Protein AF-A0A520JL14-F1 (afdb_monomer_lite)

pLDDT: mean 90.48, std 10.08, range [36.47, 98.81]

Secondary structure (DSSP, 8-state):
-PPPS---SS-HHHHHHHHHHHSS--HHHHHHHHTTTSTT--TTT-HHHHHHHHHHHHHIIIIIGGG--PPPP-THHHHHHHHHHHHHHHS-TT--HHHHHHHHHHHHHHTT-SSHHHHHHHHIIIIISSSS-S-HHHHHHHH-HHHHHHHHHHHHT-

Sequence (158 aa):
GTLPTGELPVTFGLLLNLVGVMGDASKEQVWGYLANYVPDASADKYPELDRLIGYALAYSRDFVAPTLKRRAPEGVEVAALERLDAELAALPAEASAEDIQNIVYEIGKTGGFDNLRDWFKALYETLLGSEQGPRMGSFIALYGVANSRKLIAEALAR

Foldseek 3Di:
DDDPPDDDLDDLQLLLQQLLQVAQDDLVVLQVLVCLVDPPDDCVVPVVVSVSNVVSNVCSHPPRNVQAAAAADDDLLLVLLVQLLVVLVPDDQPQALVNSLVSLQVSLVPSPDPHSLVSQQRCCRHQRRDSDHDSVSVNCSSNDSVVSSVSSVVNSVD

Radius of gyration: 16.41 Å; chains: 1; bounding box: 47×27×40 Å

Structure (mmCIF, N/CA/C/O backbone):
data_AF-A0A520JL14-F1
#
_entry.id   AF-A0A520JL14-F1
#
loop_
_atom_site.group_PDB
_atom_site.id
_atom_site.type_symbol
_atom_site.label_atom_id
_atom_site.label_alt_id
_atom_site.label_comp_id
_atom_site.label_asym_id
_atom_site.label_entity_id
_atom_site.label_seq_id
_atom_site.pdbx_PDB_ins_code
_atom_site.Cartn_x
_atom_site.Cartn_y
_atom_site.Cartn_z
_atom_site.occupancy
_atom_site.B_iso_or_equiv
_atom_site.auth_seq_id
_atom_site.auth_comp_id
_atom_site.auth_asym_id
_atom_site.auth_atom_id
_atom_site.pdbx_PDB_model_num
ATOM 1 N N . GLY A 1 1 ? 31.224 15.975 -16.959 1.00 45.34 1 GLY A N 1
ATOM 2 C CA . GLY A 1 1 ? 30.763 14.611 -17.266 1.00 45.34 1 GLY A CA 1
ATOM 3 C C . GLY A 1 1 ? 29.398 14.718 -17.893 1.00 45.34 1 GLY A C 1
ATOM 4 O O . GLY A 1 1 ? 28.603 15.515 -17.415 1.00 45.34 1 GLY A O 1
ATOM 5 N N . THR A 1 2 ? 29.152 14.005 -18.984 1.00 36.47 2 THR A N 1
ATOM 6 C CA . THR A 1 2 ? 27.818 13.891 -19.578 1.00 36.47 2 THR A CA 1
ATOM 7 C C . THR A 1 2 ? 26.915 13.135 -18.607 1.00 36.47 2 THR A C 1
ATOM 9 O O . THR A 1 2 ? 27.259 12.041 -18.164 1.00 36.47 2 THR A O 1
ATOM 12 N N . LEU A 1 3 ? 25.799 13.757 -18.227 1.00 44.09 3 LEU A N 1
ATOM 13 C CA . LEU A 1 3 ? 24.757 13.116 -17.430 1.00 44.09 3 LEU A CA 1
ATOM 14 C C . LEU A 1 3 ? 24.147 11.967 -18.257 1.00 44.09 3 LEU A C 1
ATOM 16 O O . LEU A 1 3 ? 23.985 12.143 -19.468 1.00 44.09 3 LEU A O 1
ATOM 20 N N . PRO A 1 4 ? 23.836 10.806 -17.654 1.00 54.69 4 PRO A N 1
ATOM 21 C CA . PRO A 1 4 ? 23.187 9.714 -18.369 1.00 54.69 4 PRO A CA 1
ATOM 22 C C . PRO A 1 4 ? 21.891 10.206 -19.032 1.00 54.69 4 PRO A C 1
ATOM 24 O O . PRO A 1 4 ? 21.047 10.821 -18.387 1.00 54.69 4 PRO A O 1
ATOM 27 N N . THR A 1 5 ? 21.747 9.957 -20.333 1.00 56.31 5 THR A N 1
ATOM 28 C CA . THR A 1 5 ? 20.673 10.481 -21.197 1.00 56.31 5 THR A CA 1
ATOM 29 C C . THR A 1 5 ? 19.391 9.639 -21.166 1.00 56.31 5 THR A C 1
ATOM 31 O O . THR A 1 5 ? 18.785 9.395 -22.205 1.00 56.31 5 THR A O 1
ATOM 34 N N . GLY A 1 6 ? 18.956 9.188 -19.989 1.00 60.91 6 GLY A N 1
ATOM 35 C CA . GLY A 1 6 ? 17.689 8.470 -19.839 1.00 60.91 6 GLY A CA 1
ATOM 36 C C . GLY A 1 6 ? 17.015 8.805 -18.518 1.00 60.91 6 GLY A C 1
ATOM 37 O O . GLY A 1 6 ? 17.535 8.456 -17.461 1.00 60.91 6 GLY A O 1
ATOM 38 N N . GLU A 1 7 ? 15.864 9.476 -18.573 1.00 71.88 7 GLU A N 1
ATOM 39 C CA . GLU A 1 7 ? 14.985 9.587 -17.410 1.00 71.88 7 GLU A CA 1
ATOM 40 C C . GLU A 1 7 ? 14.506 8.188 -17.016 1.00 71.88 7 GLU A C 1
ATOM 42 O O . GLU A 1 7 ? 13.955 7.443 -17.832 1.00 71.88 7 GLU A O 1
ATOM 47 N N . LEU A 1 8 ? 14.741 7.818 -15.756 1.00 80.56 8 LEU A N 1
ATOM 48 C CA . LEU A 1 8 ? 14.150 6.612 -15.197 1.00 80.56 8 LEU A CA 1
ATOM 49 C C . LEU A 1 8 ? 12.637 6.829 -15.087 1.00 80.56 8 LEU A C 1
ATOM 51 O O . LEU A 1 8 ? 12.215 7.850 -14.542 1.00 80.56 8 LEU A O 1
ATOM 55 N N . PRO A 1 9 ? 11.813 5.872 -15.541 1.00 82.12 9 PRO A N 1
ATOM 56 C CA . PRO A 1 9 ? 10.363 6.039 -15.538 1.00 82.12 9 PRO A CA 1
ATOM 57 C C . PRO A 1 9 ? 9.764 5.968 -14.123 1.00 82.12 9 PRO A C 1
ATOM 59 O O . PRO A 1 9 ? 8.597 6.291 -13.922 1.00 82.12 9 PRO A O 1
ATOM 62 N N . VAL A 1 10 ? 10.560 5.549 -13.134 1.00 83.12 10 VAL A N 1
ATOM 63 C CA . VAL A 1 10 ? 10.203 5.510 -11.716 1.00 83.12 10 VAL A CA 1
ATOM 64 C C . VAL A 1 10 ? 11.381 5.958 -10.859 1.00 83.12 10 VAL A C 1
ATOM 66 O O . VAL A 1 10 ? 12.545 5.761 -11.212 1.00 83.12 10 VAL A O 1
ATOM 69 N N . THR A 1 11 ? 11.085 6.539 -9.698 1.00 83.94 11 THR A N 1
ATOM 70 C CA . THR A 1 11 ? 12.120 6.925 -8.733 1.00 83.94 11 THR A CA 1
ATOM 71 C C . THR A 1 11 ? 12.621 5.712 -7.949 1.00 83.94 11 THR A C 1
ATOM 73 O O . THR A 1 11 ? 11.885 4.751 -7.713 1.00 83.94 11 THR A O 1
ATOM 76 N N . PHE A 1 12 ? 13.862 5.775 -7.457 1.00 84.62 12 PHE A N 1
ATOM 77 C CA . PHE A 1 12 ? 14.399 4.724 -6.587 1.00 84.62 12 PHE A CA 1
ATOM 78 C C . PHE A 1 12 ? 13.609 4.582 -5.274 1.00 84.62 12 PHE A C 1
ATOM 80 O O . PHE A 1 12 ? 13.422 3.476 -4.779 1.00 84.62 12 PHE A O 1
ATOM 87 N N . GLY A 1 13 ? 13.064 5.682 -4.741 1.00 81.81 13 GLY A N 1
ATOM 88 C CA . GLY A 1 13 ? 12.186 5.636 -3.568 1.00 81.81 13 GLY A CA 1
ATOM 89 C C . GLY A 1 13 ? 10.893 4.853 -3.820 1.00 81.81 13 GLY A C 1
ATOM 90 O O . GLY A 1 13 ? 10.470 4.084 -2.960 1.00 81.81 13 GLY A O 1
ATOM 91 N N . LEU A 1 14 ? 10.285 4.988 -5.006 1.00 80.06 14 LEU A N 1
ATOM 92 C CA . LEU A 1 14 ? 9.109 4.196 -5.377 1.00 80.06 14 LEU A CA 1
ATOM 93 C C . LEU A 1 14 ? 9.445 2.699 -5.461 1.00 80.06 14 LEU A C 1
ATOM 95 O O . LEU A 1 14 ? 8.675 1.883 -4.959 1.00 80.06 14 LEU A O 1
ATOM 99 N N . LEU A 1 15 ? 10.612 2.353 -6.019 1.00 86.69 15 LEU A N 1
ATOM 100 C CA . LEU A 1 15 ? 11.103 0.972 -6.042 1.00 86.69 15 LEU A CA 1
ATOM 101 C C . LEU A 1 15 ? 11.259 0.405 -4.634 1.00 86.69 15 LEU A C 1
ATOM 103 O O . LEU A 1 15 ? 10.737 -0.673 -4.379 1.00 86.69 15 LEU A O 1
ATOM 107 N N . LEU A 1 16 ? 11.925 1.129 -3.724 1.00 85.38 16 LEU A N 1
ATOM 108 C CA . LEU A 1 16 ? 12.112 0.696 -2.333 1.00 85.38 16 LEU A CA 1
ATOM 109 C C . LEU A 1 16 ? 10.780 0.440 -1.619 1.00 85.38 16 LEU A C 1
ATOM 111 O O . LEU A 1 16 ? 10.651 -0.561 -0.918 1.00 85.38 16 LEU A O 1
ATOM 115 N N . ASN A 1 17 ? 9.778 1.294 -1.841 1.00 79.56 17 ASN A N 1
ATOM 116 C CA . ASN A 1 17 ? 8.440 1.091 -1.284 1.00 79.56 17 ASN A CA 1
ATOM 117 C C . ASN A 1 17 ? 7.775 -0.184 -1.827 1.00 79.56 17 ASN A C 1
ATOM 119 O O . ASN A 1 17 ? 7.159 -0.923 -1.064 1.00 79.56 17 ASN A O 1
ATOM 123 N N . LEU A 1 18 ? 7.916 -0.457 -3.128 1.00 86.25 18 LEU A N 1
ATOM 124 C CA . LEU A 1 18 ? 7.368 -1.657 -3.761 1.00 86.25 18 LEU A CA 1
ATOM 125 C C . LEU A 1 18 ? 8.061 -2.932 -3.252 1.00 86.25 18 LEU A C 1
ATOM 127 O O . LEU A 1 18 ? 7.395 -3.854 -2.790 1.00 86.25 18 LEU A O 1
ATOM 131 N N . VAL A 1 19 ? 9.395 -2.990 -3.280 1.00 90.25 19 VAL A N 1
ATOM 132 C CA . VAL A 1 19 ? 10.128 -4.192 -2.840 1.00 90.25 19 VAL A CA 1
ATOM 133 C C . VAL A 1 19 ? 10.056 -4.417 -1.329 1.00 90.25 19 VAL A C 1
ATOM 135 O O . VAL A 1 19 ? 10.160 -5.556 -0.884 1.00 90.25 19 VAL A O 1
ATOM 138 N N . GLY A 1 20 ? 9.867 -3.357 -0.536 1.00 84.75 20 GLY A N 1
ATOM 139 C CA . GLY A 1 20 ? 9.709 -3.445 0.918 1.00 84.75 20 GLY A CA 1
ATOM 140 C C . GLY A 1 20 ? 8.505 -4.291 1.315 1.00 84.75 20 GLY A C 1
ATOM 141 O O . GLY A 1 20 ? 8.583 -5.106 2.229 1.00 84.75 20 GLY A O 1
ATOM 142 N N . VAL A 1 21 ? 7.398 -4.150 0.586 1.00 79.94 21 VAL A N 1
ATOM 143 C CA . VAL A 1 21 ? 6.148 -4.852 0.907 1.00 79.94 21 VAL A CA 1
ATOM 144 C C . VAL A 1 21 ? 6.061 -6.241 0.286 1.00 79.94 21 VAL A C 1
ATOM 146 O O . VAL A 1 21 ? 5.329 -7.087 0.797 1.00 79.94 21 VAL A O 1
ATOM 149 N N . MET A 1 22 ? 6.792 -6.478 -0.810 1.00 84.12 22 MET A N 1
ATOM 150 C CA . MET A 1 22 ? 6.751 -7.736 -1.555 1.00 84.12 22 MET A CA 1
ATOM 151 C C . MET A 1 22 ? 7.506 -8.876 -0.854 1.00 84.12 22 MET A C 1
ATOM 153 O O . MET A 1 22 ? 7.353 -10.028 -1.255 1.00 84.12 22 MET A O 1
ATOM 157 N N . GLY A 1 23 ? 8.288 -8.582 0.191 1.00 77.94 23 GLY A N 1
ATOM 158 C CA . GLY A 1 23 ? 9.088 -9.581 0.901 1.00 77.94 23 GLY A CA 1
ATOM 159 C C . GLY A 1 23 ? 10.178 -10.168 0.001 1.00 77.94 23 GLY A C 1
ATOM 160 O O . GLY A 1 23 ? 10.918 -9.419 -0.637 1.00 77.94 23 GLY A O 1
ATOM 161 N N . ASP A 1 24 ? 10.255 -11.500 -0.077 1.00 81.19 24 ASP A N 1
ATOM 162 C CA . ASP A 1 24 ? 11.194 -12.235 -0.939 1.00 81.19 24 ASP A CA 1
ATOM 163 C C . ASP A 1 24 ? 10.750 -12.222 -2.411 1.00 81.19 24 ASP A C 1
ATOM 165 O O . ASP A 1 24 ? 10.471 -13.250 -3.032 1.00 81.19 24 ASP A O 1
ATOM 169 N N . ALA A 1 25 ? 10.661 -11.022 -2.976 1.00 87.12 25 ALA A N 1
ATOM 170 C CA . ALA A 1 25 ? 10.321 -10.834 -4.371 1.00 87.12 25 ALA A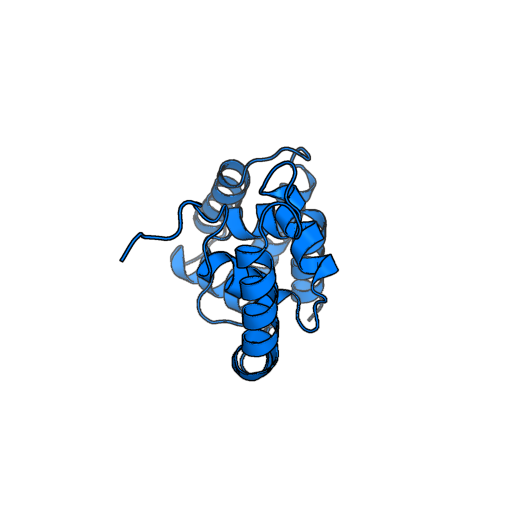 CA 1
ATOM 171 C C . ALA A 1 25 ? 11.470 -11.180 -5.316 1.00 87.12 25 ALA A C 1
ATOM 173 O O . ALA A 1 25 ? 12.635 -10.856 -5.079 1.00 87.12 25 ALA A O 1
ATOM 174 N N . SER A 1 26 ? 11.110 -11.755 -6.459 1.00 90.94 26 SER A N 1
ATOM 175 C CA . SER A 1 26 ? 12.008 -11.891 -7.597 1.00 90.94 26 SER A CA 1
ATOM 176 C C . SER A 1 26 ? 12.011 -10.624 -8.456 1.00 90.94 26 SER A C 1
ATOM 178 O O . SER A 1 26 ? 11.089 -9.802 -8.431 1.00 90.94 26 SER A O 1
ATOM 180 N N . LYS A 1 27 ? 13.053 -10.475 -9.272 1.00 93.31 27 LYS A N 1
ATOM 181 C CA . LYS A 1 27 ? 13.184 -9.357 -10.210 1.00 93.31 27 LYS A CA 1
ATOM 182 C C . LYS A 1 27 ? 12.054 -9.332 -11.239 1.00 93.31 27 LYS A C 1
ATOM 184 O O . LYS A 1 27 ? 11.542 -8.269 -11.578 1.00 93.31 27 LYS A O 1
ATOM 189 N N . GLU A 1 28 ? 11.645 -10.510 -11.693 1.00 91.69 28 GLU A N 1
ATOM 190 C CA . GLU A 1 28 ? 10.555 -10.718 -12.644 1.00 91.69 28 GLU A CA 1
ATOM 191 C C . GLU A 1 28 ? 9.225 -10.244 -12.054 1.00 91.69 28 GLU A C 1
ATOM 193 O O . GLU A 1 28 ? 8.447 -9.585 -12.740 1.00 91.69 28 GLU A O 1
ATOM 198 N N . GLN A 1 29 ? 8.985 -10.509 -10.765 1.00 90.75 29 GLN A N 1
ATOM 199 C CA . GLN A 1 29 ? 7.794 -10.014 -10.077 1.00 90.75 29 GLN A CA 1
ATOM 200 C C . GLN A 1 29 ? 7.793 -8.484 -9.996 1.00 90.75 29 GLN A C 1
ATOM 202 O O . GLN A 1 29 ? 6.762 -7.871 -10.260 1.00 90.75 29 GLN A O 1
ATOM 207 N N . VAL A 1 30 ? 8.935 -7.854 -9.688 1.00 92.69 30 VAL A N 1
ATOM 208 C CA . VAL A 1 30 ? 9.044 -6.382 -9.668 1.00 92.69 30 VAL A CA 1
ATOM 209 C C . VAL A 1 30 ? 8.763 -5.789 -11.051 1.00 92.69 30 VAL A C 1
ATOM 211 O O . VAL A 1 30 ? 7.990 -4.837 -11.156 1.00 92.69 30 VAL A O 1
ATOM 214 N N . TRP A 1 31 ? 9.318 -6.372 -12.117 1.00 92.81 31 TRP A N 1
ATOM 215 C CA . TRP A 1 31 ? 9.008 -5.964 -13.492 1.00 92.81 31 TRP A CA 1
ATOM 216 C C . TRP A 1 31 ? 7.523 -6.117 -13.835 1.00 92.81 31 TRP A C 1
ATOM 218 O O . TRP A 1 31 ? 6.959 -5.226 -14.467 1.00 92.81 31 TRP A O 1
ATOM 228 N N . GLY A 1 32 ? 6.873 -7.188 -13.367 1.00 89.69 32 GLY A N 1
ATOM 229 C CA . GLY A 1 32 ? 5.432 -7.391 -13.535 1.00 89.69 32 GLY A CA 1
ATOM 230 C C . GLY A 1 32 ? 4.588 -6.259 -12.940 1.00 89.69 32 GLY A C 1
ATOM 231 O O . GLY A 1 32 ? 3.622 -5.828 -13.563 1.00 89.69 32 GLY A O 1
ATOM 232 N N . TYR A 1 33 ? 4.975 -5.719 -11.782 1.00 87.62 33 TYR A N 1
ATOM 233 C CA . TYR A 1 33 ? 4.298 -4.553 -11.199 1.00 87.62 33 TYR A CA 1
ATOM 234 C C . TYR A 1 33 ? 4.622 -3.254 -11.929 1.00 87.62 33 TYR A C 1
ATOM 236 O O . TYR A 1 33 ? 3.731 -2.440 -12.166 1.00 87.62 33 TYR A O 1
ATOM 244 N N . LEU A 1 34 ? 5.882 -3.056 -12.322 1.00 87.81 34 LEU A N 1
ATOM 245 C CA . LEU A 1 34 ? 6.283 -1.865 -13.070 1.00 87.81 34 LEU A CA 1
ATOM 246 C C . LEU A 1 34 ? 5.581 -1.773 -14.428 1.00 87.81 34 LEU A C 1
ATOM 248 O O . LEU A 1 34 ? 5.296 -0.663 -14.867 1.00 87.81 34 LEU A O 1
ATOM 252 N N . ALA A 1 35 ? 5.237 -2.901 -15.054 1.00 86.25 35 ALA A N 1
ATOM 253 C CA . ALA A 1 35 ? 4.465 -2.930 -16.296 1.00 86.25 35 ALA A CA 1
ATOM 254 C C . ALA A 1 35 ? 3.046 -2.343 -16.150 1.00 86.25 35 ALA A C 1
ATOM 256 O O . ALA A 1 35 ? 2.512 -1.815 -17.123 1.00 86.25 35 ALA A O 1
ATOM 257 N N . ASN A 1 36 ? 2.457 -2.357 -14.946 1.00 78.25 36 ASN A N 1
ATOM 258 C CA . ASN A 1 36 ? 1.170 -1.693 -14.682 1.00 78.25 36 ASN A CA 1
ATOM 259 C C . ASN A 1 36 ? 1.297 -0.164 -14.618 1.00 78.25 36 ASN A C 1
ATOM 261 O O . ASN A 1 36 ? 0.304 0.548 -14.728 1.00 78.25 36 ASN A O 1
ATOM 265 N N . TYR A 1 37 ? 2.511 0.341 -14.396 1.00 77.69 37 TYR A N 1
ATOM 266 C CA . TYR A 1 37 ? 2.776 1.759 -14.163 1.00 77.69 37 TYR A CA 1
ATOM 267 C C . TYR A 1 37 ? 3.486 2.432 -15.342 1.00 77.69 37 TYR A C 1
ATOM 269 O O . TYR A 1 37 ? 3.291 3.616 -15.606 1.00 77.69 37 TYR A O 1
ATOM 277 N N . VAL A 1 38 ? 4.313 1.675 -16.061 1.00 82.19 38 VAL A N 1
ATOM 278 C CA . VAL A 1 38 ? 5.145 2.146 -17.164 1.00 82.19 38 VAL A CA 1
ATOM 279 C C . VAL A 1 38 ? 4.841 1.288 -18.394 1.00 82.19 38 VAL A C 1
ATOM 281 O O . VAL A 1 38 ? 5.267 0.131 -18.449 1.00 82.19 38 VAL A O 1
ATOM 284 N N . PRO A 1 39 ? 4.134 1.838 -19.398 1.00 81.00 39 PRO A N 1
ATOM 285 C CA . PRO A 1 39 ? 3.850 1.125 -20.637 1.00 81.00 39 PRO A CA 1
ATOM 286 C C . PRO A 1 39 ? 5.130 0.625 -21.319 1.00 81.00 39 PRO A C 1
ATOM 288 O O . PRO A 1 39 ? 6.123 1.353 -21.448 1.00 81.00 39 PRO A O 1
ATOM 291 N N . ASP A 1 40 ? 5.103 -0.632 -21.764 1.00 81.00 40 ASP A N 1
ATOM 292 C CA . ASP A 1 40 ? 6.216 -1.312 -22.436 1.00 81.00 40 ASP A CA 1
ATOM 293 C C . ASP A 1 40 ? 7.528 -1.326 -21.625 1.00 81.00 40 ASP A C 1
ATOM 295 O O . ASP A 1 40 ? 8.622 -1.260 -22.194 1.00 81.00 40 ASP A O 1
ATOM 299 N N . ALA A 1 41 ? 7.444 -1.349 -20.292 1.00 84.31 41 ALA A N 1
ATOM 300 C CA . ALA A 1 41 ? 8.604 -1.481 -19.419 1.00 84.31 41 ALA A CA 1
ATOM 301 C C . ALA A 1 41 ? 9.252 -2.868 -19.528 1.00 84.31 41 ALA A C 1
ATOM 303 O O . ALA A 1 41 ? 8.603 -3.894 -19.332 1.00 84.31 41 ALA A O 1
ATOM 304 N N . SER A 1 42 ? 10.558 -2.893 -19.796 1.00 86.75 42 SER A N 1
ATOM 305 C CA . SER A 1 42 ? 11.364 -4.114 -19.798 1.00 86.75 42 SER A CA 1
ATOM 306 C C . SER A 1 42 ? 12.807 -3.836 -19.380 1.00 86.75 42 SER A C 1
ATOM 308 O O . SER A 1 42 ? 13.293 -2.705 -19.488 1.00 86.75 42 SER A O 1
ATOM 310 N N . ALA A 1 43 ? 13.505 -4.891 -18.955 1.00 89.69 43 ALA A N 1
ATOM 311 C CA . ALA A 1 43 ? 14.930 -4.842 -18.638 1.00 89.69 43 ALA A CA 1
ATOM 312 C C . ALA A 1 43 ? 15.785 -4.394 -19.836 1.00 89.69 43 ALA A C 1
ATOM 314 O O . ALA A 1 43 ? 16.713 -3.609 -19.661 1.00 89.69 43 ALA A O 1
ATOM 315 N N . ASP A 1 44 ? 15.429 -4.822 -21.052 1.00 89.00 44 ASP A N 1
ATOM 316 C CA . ASP A 1 44 ? 16.141 -4.447 -22.280 1.00 89.00 44 ASP A CA 1
ATOM 317 C C . ASP A 1 44 ? 15.986 -2.955 -22.603 1.00 89.00 44 ASP A C 1
ATOM 319 O O . ASP A 1 44 ? 16.933 -2.301 -23.040 1.00 89.00 44 ASP A O 1
ATOM 323 N N . LYS A 1 45 ? 14.790 -2.400 -22.366 1.00 87.75 45 LYS A N 1
ATOM 324 C CA . LYS A 1 45 ? 14.488 -0.982 -22.606 1.00 87.75 45 LYS A CA 1
ATOM 325 C C . LYS A 1 45 ? 15.079 -0.080 -21.521 1.00 87.75 45 LYS A C 1
ATOM 327 O O . LYS A 1 45 ? 15.469 1.049 -21.814 1.00 87.75 45 LYS A O 1
ATOM 332 N N . TYR A 1 46 ? 15.165 -0.573 -20.283 1.00 89.62 46 TYR A N 1
ATOM 333 C CA . TYR A 1 46 ? 15.670 0.174 -19.130 1.00 89.62 46 TYR A CA 1
ATOM 334 C C . TYR A 1 46 ? 16.721 -0.628 -18.337 1.00 89.62 46 TYR A C 1
ATOM 336 O O . TYR A 1 46 ? 16.476 -1.012 -17.189 1.00 89.62 46 TYR A O 1
ATOM 344 N N . PRO A 1 47 ? 17.931 -0.833 -18.891 1.00 91.19 47 PRO A N 1
ATOM 345 C CA . PRO A 1 47 ? 18.973 -1.633 -18.242 1.00 91.19 47 PRO A CA 1
ATOM 346 C C . PRO A 1 47 ? 19.475 -1.021 -16.926 1.00 91.19 47 PRO A C 1
ATOM 348 O O . PRO A 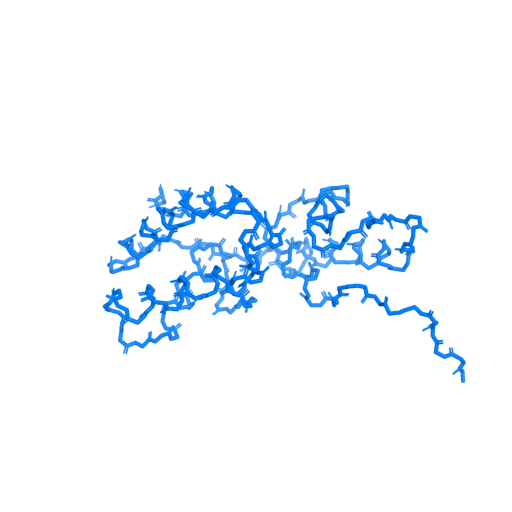1 47 ? 19.875 -1.740 -16.014 1.00 91.19 47 PRO A O 1
ATOM 351 N N . GLU A 1 48 ? 19.428 0.306 -16.782 1.00 90.31 48 GLU A N 1
ATOM 352 C CA . GLU A 1 48 ? 19.786 0.956 -15.514 1.00 90.31 48 GLU A CA 1
ATOM 353 C C . GLU A 1 48 ? 18.723 0.714 -14.434 1.00 90.31 48 GLU A C 1
ATOM 355 O O . GLU A 1 48 ? 19.053 0.403 -13.290 1.00 90.31 48 GLU A O 1
ATOM 360 N N . LEU A 1 49 ? 17.439 0.767 -14.806 1.00 91.00 49 LEU A N 1
ATOM 361 C CA . LEU A 1 49 ? 16.343 0.417 -13.902 1.00 91.00 49 LEU A CA 1
ATOM 362 C C . LEU A 1 49 ? 16.452 -1.045 -13.460 1.00 91.00 49 LEU A C 1
ATOM 364 O O . LEU A 1 49 ? 16.287 -1.350 -12.282 1.00 91.00 49 LEU A O 1
ATOM 368 N N . ASP A 1 50 ? 16.813 -1.934 -14.384 1.00 94.19 50 ASP A N 1
ATOM 369 C CA . ASP A 1 50 ? 17.053 -3.345 -14.104 1.00 94.19 50 ASP A CA 1
ATOM 370 C C . ASP A 1 50 ? 18.140 -3.547 -13.028 1.00 94.19 50 ASP A C 1
ATOM 372 O O . ASP A 1 50 ? 17.984 -4.353 -12.105 1.00 94.19 50 ASP A O 1
ATOM 376 N N . ARG A 1 51 ? 19.232 -2.775 -13.074 1.00 94.12 51 ARG A N 1
ATOM 377 C CA . ARG A 1 51 ? 20.268 -2.798 -12.024 1.00 94.12 51 ARG A CA 1
ATOM 378 C C . ARG A 1 51 ? 19.743 -2.269 -10.692 1.00 94.12 51 ARG A C 1
ATOM 380 O O . ARG A 1 51 ? 19.978 -2.893 -9.657 1.00 94.12 51 ARG A O 1
ATOM 387 N N . LEU A 1 52 ? 19.003 -1.161 -10.718 1.00 94.25 52 LEU A N 1
ATOM 388 C CA . LEU A 1 52 ? 18.415 -0.555 -9.523 1.00 94.25 52 LEU A CA 1
ATOM 389 C C . LEU A 1 52 ? 17.412 -1.479 -8.828 1.00 94.25 52 LEU A C 1
ATOM 391 O O . LEU A 1 52 ? 17.417 -1.538 -7.602 1.00 94.25 52 LEU A O 1
ATOM 395 N N . ILE A 1 53 ? 16.613 -2.246 -9.574 1.00 94.69 53 ILE A N 1
ATOM 396 C CA . ILE A 1 53 ? 15.723 -3.265 -8.999 1.00 94.69 53 ILE A CA 1
ATOM 397 C C . ILE A 1 53 ? 16.537 -4.297 -8.210 1.00 94.69 53 ILE A C 1
ATOM 399 O O . ILE A 1 53 ? 16.172 -4.634 -7.086 1.00 94.69 53 ILE A O 1
ATOM 403 N N . GLY A 1 54 ? 17.669 -4.759 -8.753 1.00 94.75 54 GLY A N 1
ATOM 404 C CA . GLY A 1 54 ? 18.554 -5.691 -8.049 1.00 94.75 54 GLY A CA 1
ATOM 405 C C . GLY A 1 54 ? 19.076 -5.126 -6.723 1.00 94.75 54 GLY A C 1
ATOM 406 O O . GLY A 1 54 ? 19.062 -5.819 -5.705 1.00 94.75 54 GLY A O 1
ATOM 407 N N . TYR A 1 55 ? 19.480 -3.853 -6.710 1.00 94.38 55 TYR A N 1
ATOM 408 C CA . TYR A 1 55 ? 19.916 -3.180 -5.484 1.00 94.38 55 TYR A CA 1
ATOM 409 C C . TYR A 1 55 ? 18.773 -2.958 -4.494 1.00 94.38 55 TYR A C 1
ATOM 411 O O . TYR A 1 55 ? 18.964 -3.168 -3.299 1.00 94.38 55 TYR A O 1
ATOM 419 N N . ALA A 1 56 ? 17.587 -2.584 -4.975 1.00 93.44 56 ALA A N 1
ATOM 420 C CA . ALA A 1 56 ? 16.408 -2.409 -4.138 1.00 93.44 56 ALA A CA 1
ATOM 421 C C . ALA A 1 56 ? 16.022 -3.727 -3.450 1.00 93.44 56 ALA A C 1
ATOM 423 O O . ALA A 1 56 ? 15.801 -3.730 -2.243 1.00 93.44 56 ALA A O 1
ATOM 424 N N . LEU A 1 57 ? 16.011 -4.848 -4.181 1.00 94.38 57 LEU A N 1
ATOM 425 C CA . LEU A 1 57 ? 15.721 -6.175 -3.627 1.00 94.38 57 LEU A CA 1
ATOM 426 C C . LEU A 1 57 ? 16.716 -6.569 -2.530 1.00 94.38 57 LEU A C 1
ATOM 428 O O . LEU A 1 57 ? 16.304 -6.956 -1.438 1.00 94.38 57 LEU A O 1
ATOM 432 N N . ALA A 1 58 ? 18.021 -6.425 -2.789 1.00 93.50 58 ALA A N 1
ATOM 433 C CA . ALA A 1 58 ? 19.050 -6.727 -1.796 1.00 93.50 58 ALA A CA 1
ATOM 434 C C . ALA A 1 58 ? 18.929 -5.827 -0.556 1.00 93.50 58 ALA A C 1
ATOM 436 O O . ALA A 1 58 ? 18.942 -6.320 0.568 1.00 93.50 58 ALA A O 1
ATOM 437 N N . TYR A 1 59 ? 18.747 -4.519 -0.759 1.00 92.00 59 TYR A N 1
ATOM 438 C CA . TYR A 1 59 ? 18.587 -3.565 0.336 1.00 92.00 59 TYR A CA 1
ATOM 439 C C . TYR A 1 59 ? 17.329 -3.848 1.163 1.00 92.00 59 TYR A C 1
ATOM 441 O O . TYR A 1 59 ? 17.372 -3.820 2.391 1.00 92.00 59 TYR A O 1
ATOM 449 N N . SER A 1 60 ? 16.215 -4.157 0.496 1.00 90.38 60 SER A N 1
ATOM 450 C CA . SER A 1 60 ? 14.962 -4.512 1.152 1.00 90.38 60 SER A CA 1
ATOM 451 C C . SER A 1 60 ? 15.140 -5.734 2.043 1.00 90.38 60 SER A C 1
ATOM 453 O O . SER A 1 60 ? 14.861 -5.663 3.238 1.00 90.38 60 SER A O 1
ATOM 455 N N . ARG A 1 61 ? 15.694 -6.819 1.490 1.00 90.62 61 ARG A N 1
ATOM 456 C CA . ARG A 1 61 ? 15.953 -8.062 2.222 1.00 90.62 61 ARG A CA 1
ATOM 457 C C . ARG A 1 61 ? 16.855 -7.840 3.439 1.00 90.62 61 ARG A C 1
ATOM 459 O O . ARG A 1 61 ? 16.545 -8.332 4.519 1.00 90.62 61 ARG A O 1
ATOM 466 N N . ASP A 1 62 ? 17.954 -7.108 3.266 1.00 91.50 62 ASP A N 1
ATOM 467 C CA . ASP A 1 62 ? 18.999 -7.014 4.291 1.00 91.50 62 ASP A CA 1
ATOM 468 C C . ASP A 1 62 ? 18.704 -5.942 5.357 1.00 91.50 62 ASP A C 1
ATOM 470 O O . ASP A 1 62 ? 19.155 -6.078 6.495 1.00 91.50 62 ASP A O 1
ATOM 474 N N . PHE A 1 63 ? 17.943 -4.890 5.023 1.00 89.69 63 PHE A N 1
ATOM 475 C CA . PHE A 1 63 ? 17.773 -3.719 5.896 1.00 89.69 63 PHE A CA 1
ATOM 476 C C . PHE A 1 63 ? 16.324 -3.302 6.158 1.00 89.69 63 PHE A C 1
ATOM 478 O O . PHE A 1 63 ? 16.063 -2.721 7.208 1.00 89.69 63 PHE A O 1
ATOM 485 N N . VAL A 1 64 ? 15.379 -3.568 5.249 1.00 88.06 64 VAL A N 1
ATOM 486 C CA . VAL A 1 64 ? 13.982 -3.111 5.395 1.00 88.06 64 VAL A CA 1
ATOM 487 C C . VAL A 1 64 ? 13.113 -4.210 5.985 1.00 88.06 64 VAL A C 1
ATOM 489 O O . VAL A 1 64 ? 12.557 -4.027 7.064 1.00 88.06 64 VAL A O 1
ATOM 492 N N . ALA A 1 65 ? 13.030 -5.364 5.322 1.00 87.75 65 ALA A N 1
ATOM 493 C CA . ALA A 1 65 ? 12.162 -6.475 5.695 1.00 87.75 65 ALA A CA 1
ATOM 494 C C . ALA A 1 65 ? 12.311 -6.911 7.168 1.00 87.75 65 ALA A C 1
ATOM 496 O O . ALA A 1 65 ? 11.280 -7.106 7.813 1.00 87.75 65 ALA A O 1
ATOM 497 N N . PRO A 1 66 ? 13.524 -6.970 7.766 1.00 90.50 66 PRO A N 1
ATOM 498 C CA . PRO A 1 66 ? 13.675 -7.314 9.183 1.00 90.50 66 PRO A CA 1
ATOM 499 C C . PRO A 1 66 ? 13.049 -6.298 10.152 1.00 90.50 66 PRO A C 1
ATOM 501 O O . PRO A 1 66 ? 12.801 -6.619 11.314 1.00 90.50 66 PRO A O 1
ATOM 504 N N . THR A 1 67 ? 12.821 -5.063 9.699 1.00 89.12 67 THR A N 1
ATOM 505 C CA . THR A 1 67 ? 12.253 -3.982 10.517 1.00 89.12 67 THR A CA 1
ATOM 506 C C . THR A 1 67 ? 10.733 -3.905 10.434 1.00 89.12 67 THR A C 1
ATOM 508 O O . THR A 1 67 ? 10.116 -3.320 11.324 1.00 89.12 67 THR A O 1
ATOM 511 N N . LEU A 1 68 ? 10.125 -4.506 9.404 1.00 89.56 68 LEU A N 1
ATOM 512 C CA . LEU A 1 68 ? 8.692 -4.397 9.167 1.00 89.56 68 LEU A CA 1
ATOM 513 C C . LEU A 1 68 ? 7.914 -5.247 10.172 1.00 89.56 68 LEU A C 1
ATOM 515 O O . LEU A 1 68 ? 8.098 -6.460 10.276 1.00 89.56 68 LEU A O 1
ATOM 519 N N . LYS A 1 69 ? 7.006 -4.604 10.904 1.00 91.25 69 LYS A N 1
ATOM 520 C CA . LYS A 1 69 ? 6.154 -5.234 11.913 1.00 91.25 69 LYS A CA 1
ATOM 521 C C . LYS A 1 69 ? 4.706 -4.861 11.664 1.00 91.25 69 LYS A C 1
ATOM 523 O O . LYS A 1 69 ? 4.269 -3.774 12.028 1.00 91.25 69 LYS A O 1
ATOM 528 N N . ARG A 1 70 ? 3.963 -5.780 11.044 1.00 94.19 70 ARG A N 1
ATOM 529 C CA . ARG A 1 70 ? 2.520 -5.614 10.852 1.00 94.19 70 ARG A CA 1
ATOM 530 C C . ARG A 1 70 ? 1.779 -5.876 12.157 1.00 94.19 70 ARG A C 1
ATOM 532 O O . ARG A 1 70 ? 1.985 -6.928 12.764 1.00 94.19 70 ARG A O 1
ATOM 539 N N . ARG A 1 71 ? 0.910 -4.949 12.556 1.00 97.00 71 ARG A N 1
ATOM 540 C CA . ARG A 1 71 ? -0.019 -5.127 13.684 1.00 97.00 71 ARG A CA 1
ATOM 541 C C . ARG A 1 71 ? -1.442 -5.401 13.200 1.00 97.00 71 ARG A C 1
ATOM 543 O O . ARG A 1 71 ? -1.765 -5.128 12.045 1.00 97.00 71 ARG A O 1
ATOM 550 N N . ALA A 1 72 ? -2.279 -5.922 14.092 1.00 98.25 72 ALA A N 1
ATOM 551 C CA . ALA A 1 72 ? -3.718 -5.974 13.862 1.00 98.25 72 ALA A CA 1
ATOM 552 C C . ALA A 1 72 ? -4.314 -4.547 13.876 1.00 98.25 72 ALA A C 1
ATOM 554 O O . ALA A 1 72 ? -3.771 -3.667 14.560 1.00 98.25 72 ALA A O 1
ATOM 555 N N . PRO A 1 73 ? -5.388 -4.291 13.111 1.00 98.31 73 PRO A N 1
ATOM 556 C CA . PRO A 1 73 ? -6.157 -3.059 13.226 1.00 98.31 73 PRO A CA 1
ATOM 557 C C . PRO A 1 73 ? -6.961 -3.023 14.529 1.00 98.31 73 PRO A C 1
ATOM 559 O O . PRO A 1 73 ? -7.380 -4.058 15.045 1.00 98.31 73 PRO A O 1
ATOM 562 N N . GLU A 1 74 ? -7.216 -1.824 15.042 1.00 97.62 74 GLU A N 1
ATOM 563 C CA . GLU A 1 74 ? -7.894 -1.618 16.323 1.00 97.62 74 GLU A CA 1
ATOM 564 C C . GLU A 1 74 ? -9.026 -0.586 16.218 1.00 97.62 74 GLU A C 1
ATOM 566 O O . GLU A 1 74 ? -8.943 0.407 15.494 1.00 97.62 74 GLU A O 1
ATOM 571 N N . GLY A 1 75 ? -10.108 -0.799 16.975 1.00 96.88 75 GLY A N 1
ATOM 572 C CA . GLY A 1 75 ? -11.209 0.161 17.088 1.00 96.88 75 GLY A CA 1
ATOM 573 C C . GLY A 1 75 ? -11.809 0.561 15.734 1.00 96.88 75 GLY A C 1
ATOM 574 O O . GLY A 1 75 ? -12.301 -0.285 14.988 1.00 96.88 75 GLY A O 1
ATOM 575 N N . VAL A 1 76 ? -11.778 1.862 15.425 1.00 97.75 76 VAL A N 1
ATOM 576 C CA . VAL A 1 76 ? -12.338 2.423 14.179 1.00 97.75 76 VAL A CA 1
ATOM 577 C C . VAL A 1 76 ? -11.581 1.988 12.918 1.00 97.75 76 VAL A C 1
ATOM 579 O O . VAL A 1 76 ? -12.145 2.019 11.824 1.00 97.75 76 VAL A O 1
ATOM 582 N N . GLU A 1 77 ? -10.331 1.533 13.050 1.00 98.50 77 GLU A N 1
ATOM 583 C CA . GLU A 1 77 ? -9.500 1.104 11.921 1.00 98.50 77 GLU A CA 1
ATOM 584 C C . GLU A 1 77 ? -10.077 -0.123 11.209 1.00 98.50 77 GLU A C 1
ATOM 586 O O . GLU A 1 77 ? -9.962 -0.222 9.989 1.00 98.50 77 GLU A O 1
ATOM 591 N N . VAL A 1 78 ? -10.729 -1.031 11.947 1.00 98.69 78 VAL A N 1
ATOM 592 C CA . VAL A 1 78 ? -11.331 -2.257 11.395 1.00 98.69 78 VAL A CA 1
ATOM 593 C C . VAL A 1 78 ? -12.393 -1.897 10.357 1.00 98.69 78 VAL A C 1
ATOM 595 O O . VAL A 1 78 ? -12.277 -2.273 9.193 1.00 98.69 78 VAL A O 1
ATOM 598 N N . ALA A 1 79 ? -13.370 -1.075 10.748 1.00 98.50 79 ALA A N 1
ATOM 599 C CA . ALA A 1 79 ? -14.437 -0.630 9.855 1.00 98.50 79 ALA A CA 1
ATOM 600 C C . ALA A 1 79 ? -13.901 0.218 8.685 1.00 98.50 79 ALA A C 1
ATOM 602 O O . ALA A 1 79 ? -14.418 0.150 7.569 1.00 98.50 79 ALA A O 1
ATOM 603 N N . ALA A 1 80 ? -12.847 1.009 8.913 1.00 98.69 80 ALA A N 1
ATOM 604 C CA . ALA A 1 80 ? -12.202 1.790 7.861 1.00 98.69 80 ALA A CA 1
ATOM 605 C C . ALA A 1 80 ? -11.501 0.901 6.816 1.00 98.69 80 ALA A C 1
ATOM 607 O O . ALA A 1 80 ? -11.599 1.172 5.619 1.00 98.69 80 ALA A O 1
ATOM 608 N N . LEU A 1 81 ? -10.833 -0.173 7.247 1.00 98.81 81 LEU A N 1
ATOM 609 C CA . LEU A 1 81 ? -10.203 -1.155 6.362 1.00 98.81 81 LEU A CA 1
ATOM 610 C C . LEU A 1 81 ? -11.234 -1.993 5.599 1.00 98.81 81 LEU A C 1
ATOM 612 O O . LEU A 1 81 ? -11.071 -2.187 4.397 1.00 98.81 81 LEU A O 1
ATOM 616 N N . GLU A 1 82 ? -12.314 -2.429 6.249 1.00 98.75 82 GLU A N 1
ATOM 617 C CA . GLU A 1 82 ? -13.432 -3.112 5.581 1.00 98.75 82 GLU A CA 1
ATOM 618 C C . GLU A 1 82 ? -14.054 -2.230 4.492 1.00 98.75 82 GLU A C 1
ATOM 620 O O . GLU A 1 82 ?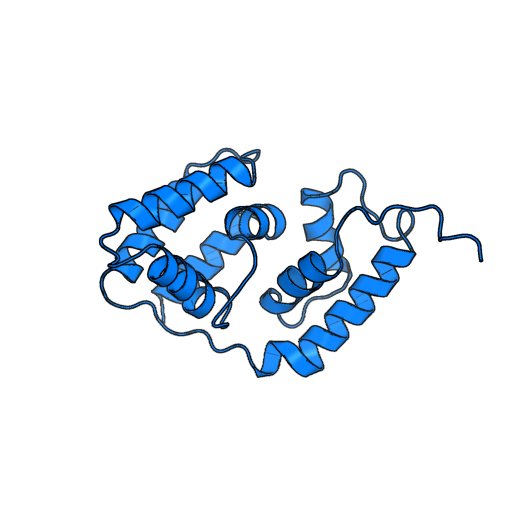 -14.293 -2.677 3.368 1.00 98.75 82 GLU A O 1
ATOM 625 N N . ARG A 1 83 ? -14.260 -0.943 4.797 1.00 98.75 83 ARG A N 1
ATOM 626 C CA . ARG A 1 83 ? -14.744 0.031 3.817 1.00 98.75 83 ARG A CA 1
ATOM 627 C C . ARG A 1 83 ? -13.749 0.231 2.677 1.00 98.75 83 ARG A C 1
ATOM 629 O O . ARG A 1 83 ? -14.169 0.292 1.525 1.00 98.75 83 ARG A O 1
ATOM 636 N N . LEU A 1 84 ? -12.453 0.320 2.977 1.00 98.81 84 LEU A N 1
ATOM 637 C CA . LEU A 1 84 ? -11.422 0.441 1.949 1.00 98.81 84 LEU A CA 1
ATOM 638 C C . LEU A 1 84 ? -11.435 -0.773 1.016 1.00 98.81 84 LEU A C 1
ATOM 640 O O . LEU A 1 84 ? -11.407 -0.589 -0.195 1.00 98.81 84 LEU A O 1
ATOM 644 N N . ASP A 1 85 ? -11.531 -1.993 1.550 1.00 98.75 85 ASP A N 1
ATOM 645 C CA . ASP A 1 85 ? -11.649 -3.204 0.733 1.00 98.75 85 ASP A CA 1
ATOM 646 C C . ASP A 1 85 ? -12.864 -3.145 -0.204 1.00 98.75 85 ASP A C 1
ATOM 648 O O . ASP A 1 85 ? -12.733 -3.408 -1.402 1.00 98.75 85 ASP A O 1
ATOM 652 N N . ALA A 1 86 ? -14.024 -2.747 0.324 1.00 98.69 86 ALA A N 1
ATOM 653 C CA . ALA A 1 86 ? -15.264 -2.651 -0.439 1.00 98.69 86 ALA A CA 1
ATOM 654 C C . ALA A 1 86 ? -15.201 -1.583 -1.545 1.00 98.69 86 ALA A C 1
ATOM 656 O O . ALA A 1 86 ? -15.608 -1.848 -2.677 1.00 98.69 86 ALA A O 1
ATOM 657 N N . GLU A 1 87 ? -14.670 -0.393 -1.252 1.00 98.56 87 GLU A N 1
ATOM 658 C CA . GLU A 1 87 ? -14.532 0.671 -2.254 1.00 98.56 87 GLU A CA 1
ATOM 659 C C . GLU A 1 87 ? -13.496 0.300 -3.323 1.00 98.56 87 GLU A C 1
ATOM 661 O O . GLU A 1 87 ? -13.747 0.491 -4.512 1.00 98.56 87 GLU A O 1
ATOM 666 N N . LEU A 1 88 ? -12.383 -0.331 -2.934 1.00 98.19 88 LEU A N 1
ATOM 667 C CA . LEU A 1 88 ? -11.404 -0.874 -3.876 1.00 98.19 88 LEU A CA 1
ATOM 668 C C . LEU A 1 88 ? -12.001 -1.970 -4.770 1.00 98.19 88 LEU A C 1
ATOM 670 O O . LEU A 1 88 ? -11.661 -2.050 -5.946 1.00 98.19 88 LEU A O 1
ATOM 674 N N . ALA A 1 89 ? -12.891 -2.812 -4.241 1.00 97.81 89 ALA A N 1
ATOM 675 C CA . ALA A 1 89 ? -13.572 -3.850 -5.015 1.00 97.81 89 ALA A CA 1
ATOM 676 C C . ALA A 1 89 ? -14.494 -3.286 -6.106 1.00 97.81 89 ALA A C 1
ATOM 678 O O . ALA A 1 89 ? -14.710 -3.946 -7.121 1.00 97.81 89 ALA A O 1
ATOM 679 N N . ALA A 1 90 ? -15.058 -2.100 -5.869 1.00 97.38 90 ALA A N 1
ATOM 680 C CA . ALA A 1 90 ? -15.995 -1.437 -6.768 1.00 97.38 90 ALA A CA 1
ATOM 681 C C . ALA A 1 90 ? -15.305 -0.569 -7.834 1.00 97.38 90 ALA A C 1
ATOM 683 O O . ALA A 1 90 ? -15.974 -0.083 -8.748 1.00 97.38 90 ALA A O 1
ATOM 684 N N . LEU A 1 91 ? -13.990 -0.356 -7.722 1.00 95.25 91 LEU A N 1
ATOM 685 C CA . LEU A 1 91 ? -13.240 0.439 -8.685 1.00 95.25 91 LEU A CA 1
ATOM 686 C C . LEU A 1 91 ? -13.156 -0.250 -10.058 1.00 95.25 91 LEU A C 1
ATOM 688 O O . LEU A 1 91 ? -13.002 -1.473 -10.133 1.00 95.25 91 LEU A O 1
ATOM 692 N N . PRO A 1 92 ? -13.189 0.527 -11.158 1.00 91.69 92 PRO A N 1
ATOM 693 C CA . PRO A 1 92 ? -12.815 0.011 -12.468 1.00 91.69 92 PRO A CA 1
ATOM 694 C C . PRO A 1 92 ? -11.339 -0.412 -12.477 1.00 91.69 92 PRO A C 1
ATOM 696 O O . PRO A 1 92 ? -10.526 0.102 -11.705 1.00 91.69 92 PRO A O 1
ATOM 699 N N . ALA A 1 93 ? -10.977 -1.325 -13.379 1.00 82.31 93 ALA A N 1
ATOM 700 C CA . ALA A 1 93 ? -9.606 -1.828 -13.488 1.00 82.31 93 ALA A CA 1
ATOM 701 C C . ALA A 1 93 ? -8.594 -0.714 -13.822 1.00 82.31 93 ALA A C 1
ATOM 703 O O . ALA A 1 93 ? -7.427 -0.800 -13.449 1.00 82.31 93 ALA A O 1
ATOM 704 N N . GLU A 1 94 ? -9.059 0.344 -14.483 1.00 83.75 94 GLU A N 1
ATOM 705 C CA . GLU A 1 94 ? -8.288 1.499 -14.936 1.00 83.75 94 GLU A CA 1
ATOM 706 C C . GLU A 1 94 ? -8.315 2.672 -13.942 1.00 83.75 94 GLU A C 1
ATOM 708 O O . GLU A 1 94 ? -7.911 3.783 -14.292 1.00 83.75 94 GLU A O 1
ATOM 713 N N . ALA A 1 95 ? -8.812 2.459 -12.717 1.00 91.75 95 ALA A N 1
ATOM 714 C CA . ALA A 1 95 ? -8.847 3.494 -11.689 1.00 91.75 95 ALA A CA 1
ATOM 715 C C . ALA A 1 95 ? -7.455 4.095 -11.463 1.00 91.75 95 ALA A C 1
ATOM 717 O O . ALA A 1 95 ? -6.463 3.385 -11.268 1.00 91.75 95 ALA A O 1
ATOM 718 N N . SER A 1 96 ? -7.379 5.424 -11.472 1.00 92.31 96 SER A 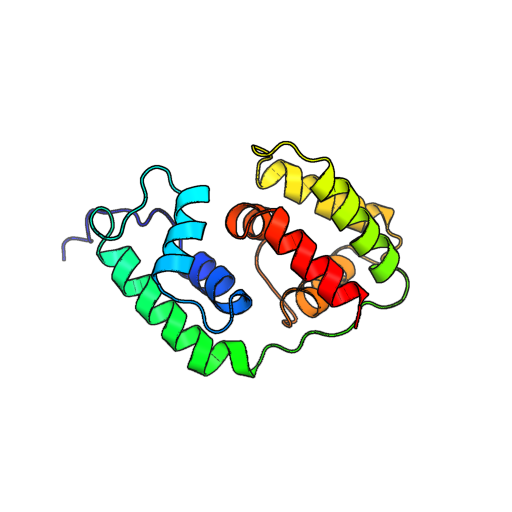N 1
ATOM 719 C CA . SER A 1 96 ? -6.105 6.110 -11.324 1.00 92.31 96 SER A CA 1
ATOM 720 C C . SER A 1 96 ? -5.622 6.090 -9.870 1.00 92.31 96 SER A C 1
ATOM 722 O O . SER A 1 96 ? -6.395 5.960 -8.916 1.00 92.31 96 SER A O 1
ATOM 724 N N . ALA A 1 97 ? -4.321 6.316 -9.672 1.00 91.94 97 ALA A N 1
ATOM 725 C CA . ALA A 1 97 ? -3.760 6.545 -8.339 1.00 91.94 97 ALA A CA 1
ATOM 726 C C . ALA A 1 97 ? -4.422 7.731 -7.609 1.00 91.94 97 ALA A C 1
ATOM 728 O O . ALA A 1 97 ? -4.394 7.783 -6.378 1.00 91.94 97 ALA A O 1
ATOM 729 N N . GLU A 1 98 ? -4.983 8.695 -8.347 1.00 96.12 98 GLU A N 1
ATOM 730 C CA . GLU A 1 98 ? -5.719 9.827 -7.787 1.00 96.12 98 GLU A CA 1
ATOM 731 C C . GLU A 1 98 ? -7.106 9.408 -7.292 1.00 96.12 98 GLU A C 1
ATOM 733 O O . GLU A 1 98 ? -7.438 9.714 -6.149 1.00 96.12 98 GLU A O 1
ATOM 738 N N . ASP A 1 99 ? -7.853 8.628 -8.078 1.00 97.44 99 ASP A N 1
ATOM 739 C CA . ASP A 1 99 ? -9.160 8.088 -7.677 1.00 97.44 99 ASP A CA 1
ATOM 740 C C . ASP A 1 99 ? -9.041 7.244 -6.404 1.00 97.44 99 ASP A C 1
ATOM 742 O O . ASP A 1 99 ? -9.770 7.450 -5.431 1.00 97.44 99 ASP A O 1
ATOM 746 N N . ILE A 1 100 ? -8.042 6.356 -6.361 1.00 97.88 100 ILE A N 1
ATOM 747 C CA . ILE A 1 100 ? -7.764 5.532 -5.179 1.00 97.88 100 ILE A CA 1
ATOM 748 C C . ILE A 1 100 ? -7.366 6.409 -3.988 1.00 97.88 100 ILE A C 1
ATOM 750 O O . ILE A 1 100 ? -7.795 6.181 -2.857 1.00 97.88 100 ILE A O 1
ATOM 754 N N . GLN A 1 101 ? -6.539 7.432 -4.216 1.00 97.94 101 GLN A N 1
ATOM 755 C CA . GLN A 1 101 ? -6.133 8.336 -3.147 1.00 97.94 101 GLN A CA 1
ATOM 756 C C . GLN A 1 101 ? -7.332 9.109 -2.574 1.00 97.94 101 GLN A C 1
ATOM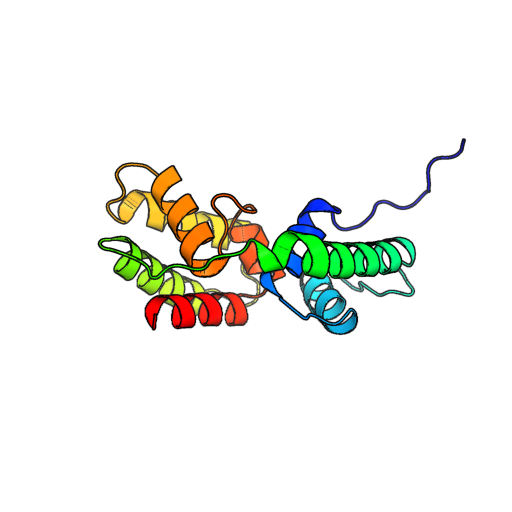 758 O O . GLN A 1 101 ? -7.376 9.324 -1.362 1.00 97.94 101 GLN A O 1
ATOM 763 N N . ASN A 1 102 ? -8.289 9.511 -3.413 1.00 98.50 102 ASN A N 1
ATOM 764 C CA . ASN A 1 102 ? -9.504 10.200 -2.982 1.00 98.50 102 ASN A CA 1
ATOM 765 C C . ASN A 1 102 ? -10.348 9.310 -2.063 1.00 98.50 102 ASN A C 1
ATOM 767 O O . ASN A 1 102 ? -10.734 9.765 -0.989 1.00 98.50 102 ASN A O 1
ATOM 771 N N . ILE A 1 103 ? -10.523 8.030 -2.406 1.00 98.56 103 ILE A N 1
ATOM 772 C CA . ILE A 1 103 ? -11.172 7.030 -1.537 1.00 98.56 103 ILE A CA 1
ATOM 773 C C . ILE A 1 103 ? -10.480 6.957 -0.170 1.00 98.56 103 ILE A C 1
ATOM 775 O O . ILE A 1 103 ? -11.117 7.118 0.872 1.00 98.56 103 ILE A O 1
ATOM 779 N N . VAL A 1 104 ? -9.153 6.786 -0.162 1.00 98.50 104 VAL A N 1
ATOM 780 C CA . VAL A 1 104 ? -8.368 6.698 1.080 1.00 98.50 104 VAL A CA 1
ATOM 781 C C . VAL A 1 104 ? -8.543 7.954 1.944 1.00 98.50 104 VAL A C 1
ATOM 783 O O . VAL A 1 104 ? -8.681 7.844 3.164 1.00 98.50 104 VAL A O 1
ATOM 786 N N . TYR A 1 105 ? -8.559 9.143 1.333 1.00 98.38 105 TYR A N 1
ATOM 787 C CA . TYR A 1 105 ? -8.786 10.404 2.042 1.00 98.38 105 TYR A CA 1
ATOM 788 C C . TYR A 1 105 ? -10.199 10.519 2.612 1.00 98.38 105 TYR A C 1
ATOM 790 O O . TYR A 1 105 ? -10.347 10.933 3.762 1.00 98.38 105 TYR A O 1
ATOM 798 N N . GLU A 1 106 ? -11.226 10.177 1.837 1.00 98.50 106 GLU A N 1
ATOM 799 C CA . GLU A 1 106 ? -12.615 10.277 2.287 1.00 98.50 106 GLU A CA 1
ATOM 800 C C . GLU A 1 106 ? -12.910 9.311 3.437 1.00 98.50 106 GLU A C 1
ATOM 802 O O . GLU A 1 106 ? -13.552 9.709 4.413 1.00 98.50 106 GLU A O 1
ATOM 807 N N . ILE A 1 107 ? -12.360 8.094 3.405 1.00 98.56 107 ILE A N 1
ATOM 808 C CA . ILE A 1 107 ? -12.409 7.166 4.545 1.00 98.56 107 ILE A CA 1
ATOM 809 C C . ILE A 1 107 ? -11.742 7.792 5.772 1.00 98.56 107 ILE A C 1
ATOM 811 O O . ILE A 1 107 ? -12.340 7.816 6.842 1.00 98.56 107 ILE A O 1
ATOM 815 N N . GLY A 1 108 ? -10.552 8.379 5.624 1.00 98.00 108 GLY A N 1
ATOM 816 C CA . GLY A 1 108 ? -9.858 9.027 6.740 1.00 98.00 108 GLY A CA 1
ATOM 817 C C . GLY A 1 108 ? -10.627 10.202 7.352 1.00 98.00 108 GLY A C 1
ATOM 818 O O . GLY A 1 108 ? -10.623 10.373 8.567 1.00 98.00 108 GLY A O 1
ATOM 819 N N . LYS A 1 109 ? -11.323 10.999 6.530 1.00 97.94 109 LYS A N 1
ATOM 820 C CA . LYS A 1 109 ? -12.137 12.137 6.996 1.00 97.94 109 LYS A CA 1
ATOM 821 C C . LYS A 1 109 ? -13.425 11.712 7.698 1.00 97.94 109 LYS A C 1
ATOM 823 O O . LYS A 1 109 ? -13.889 12.417 8.588 1.00 97.94 109 LYS A O 1
ATOM 828 N N . THR A 1 110 ? -14.035 10.615 7.256 1.00 97.50 110 THR A N 1
ATOM 829 C CA . THR A 1 110 ? -15.390 10.212 7.679 1.00 97.50 110 THR A CA 1
ATOM 830 C C . THR A 1 110 ? -15.408 8.972 8.574 1.00 97.50 110 THR A C 1
ATOM 832 O O . THR A 1 110 ? -16.451 8.632 9.121 1.00 97.50 110 THR A O 1
ATOM 835 N N . GLY A 1 111 ? -14.262 8.317 8.761 1.00 94.00 111 GLY A N 1
ATOM 836 C CA . GLY A 1 111 ? -14.107 7.070 9.514 1.00 94.00 111 GLY A CA 1
ATOM 837 C C . GLY A 1 111 ? -13.969 7.230 11.028 1.00 94.00 111 GLY A C 1
ATOM 838 O O . GLY A 1 111 ? -13.738 6.240 11.709 1.00 94.00 111 GLY A O 1
ATOM 839 N N . GLY A 1 112 ? -14.101 8.447 11.566 1.00 93.38 112 GLY A N 1
ATOM 840 C CA . GLY A 1 112 ? -14.063 8.685 13.015 1.00 93.38 112 GLY A CA 1
ATOM 841 C C . GLY A 1 112 ? -12.660 8.733 13.628 1.00 93.38 112 GLY A C 1
ATOM 842 O O . GLY A 1 112 ? -12.519 8.495 14.822 1.00 93.38 112 GLY A O 1
ATOM 843 N N . PHE A 1 113 ? -11.634 9.036 12.830 1.00 96.44 113 PHE A N 1
ATOM 844 C CA . PHE A 1 113 ? -10.282 9.299 13.326 1.00 96.44 113 PHE A CA 1
ATOM 845 C C . PHE A 1 113 ? -10.179 10.705 13.927 1.00 96.44 113 PHE A C 1
ATOM 847 O O . PHE A 1 113 ? -10.731 11.655 13.369 1.00 96.44 113 PHE A O 1
ATOM 854 N N . ASP A 1 114 ? -9.402 10.854 15.004 1.00 93.44 114 ASP A N 1
ATOM 855 C CA . ASP A 1 114 ? -9.110 12.161 15.615 1.00 93.44 114 ASP A CA 1
ATOM 856 C C . ASP A 1 114 ? -8.447 13.110 14.614 1.00 93.44 114 ASP A C 1
ATOM 858 O O . ASP A 1 114 ? -8.718 14.313 14.569 1.00 93.44 114 ASP A O 1
ATOM 862 N N . ASN A 1 115 ? -7.560 12.561 13.785 1.00 95.25 115 ASN A N 1
ATOM 863 C CA . ASN A 1 115 ? -6.985 13.263 12.660 1.00 95.25 115 ASN A CA 1
ATOM 864 C C . ASN A 1 115 ? -6.590 12.290 11.544 1.00 95.25 115 ASN A C 1
ATOM 866 O O . ASN A 1 115 ? -6.423 11.086 11.721 1.00 95.25 115 ASN A O 1
ATOM 870 N N . LEU A 1 116 ? -6.372 12.856 10.365 1.00 96.38 116 LEU A N 1
ATOM 871 C CA . LEU A 1 116 ? -6.057 12.091 9.170 1.00 96.38 116 LEU A CA 1
ATOM 872 C C . LEU A 1 116 ? -4.696 11.375 9.232 1.00 96.38 116 LEU A C 1
ATOM 874 O O . LEU A 1 116 ? -4.512 10.359 8.566 1.00 96.38 116 LEU A O 1
ATOM 878 N N . ARG A 1 117 ? -3.733 11.884 10.014 1.00 96.25 117 ARG A N 1
ATOM 879 C CA . ARG A 1 117 ? -2.421 11.240 10.170 1.00 96.25 117 ARG A CA 1
ATOM 880 C C . ARG A 1 117 ? -2.563 9.887 10.861 1.00 96.25 117 ARG A C 1
ATOM 882 O O . ARG A 1 117 ? -1.851 8.969 10.466 1.00 96.25 117 ARG A O 1
ATOM 889 N N . ASP A 1 118 ? -3.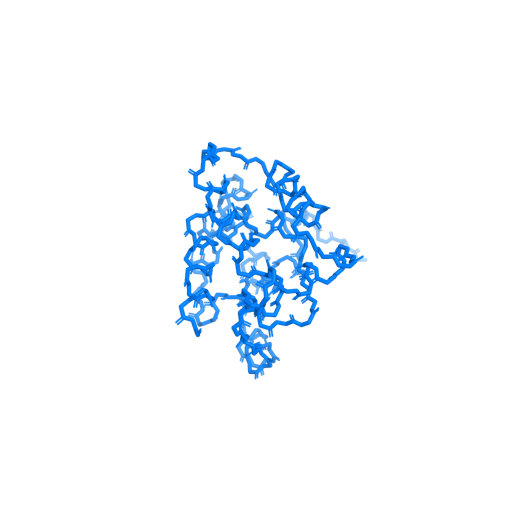485 9.753 11.810 1.00 97.00 118 ASP A N 1
ATOM 890 C CA . ASP A 1 118 ? -3.723 8.490 12.514 1.00 97.00 118 ASP A CA 1
ATOM 891 C C . ASP A 1 118 ? -4.240 7.413 11.557 1.00 97.00 118 ASP A C 1
ATOM 893 O O . ASP A 1 118 ? -3.756 6.286 11.586 1.00 97.00 118 ASP A O 1
ATOM 897 N N . TRP A 1 119 ? -5.111 7.780 10.610 1.00 98.06 119 TRP A N 1
ATOM 898 C CA . TRP A 1 119 ? -5.548 6.863 9.555 1.00 98.06 119 TRP A CA 1
ATOM 899 C C . TRP A 1 119 ? -4.397 6.398 8.653 1.00 98.06 119 TRP A C 1
ATOM 901 O O . TRP A 1 119 ? -4.235 5.206 8.399 1.00 98.06 119 TRP A O 1
ATOM 911 N N . PHE A 1 120 ? -3.551 7.319 8.182 1.00 97.94 120 PHE A N 1
ATOM 912 C CA . PHE A 1 120 ? -2.395 6.932 7.366 1.00 97.94 120 PHE A CA 1
ATOM 913 C C . PHE A 1 120 ? -1.399 6.077 8.149 1.00 97.94 120 PHE A C 1
ATOM 915 O O . PHE A 1 120 ? -0.874 5.110 7.604 1.00 97.94 120 PHE A O 1
ATOM 922 N N . LYS A 1 121 ? -1.172 6.398 9.426 1.00 97.31 121 LYS A N 1
ATOM 923 C CA . LYS A 1 121 ? -0.342 5.588 10.315 1.00 97.31 121 LYS A CA 1
ATOM 924 C C . LYS A 1 121 ? -0.914 4.175 10.453 1.00 97.31 121 LYS A C 1
ATOM 926 O O . LYS A 1 121 ? -0.167 3.218 10.275 1.00 97.31 121 LYS A O 1
ATOM 931 N N . ALA A 1 122 ? -2.225 4.041 10.658 1.00 98.00 122 ALA A N 1
ATOM 932 C CA . ALA A 1 122 ? -2.899 2.748 10.700 1.00 98.00 122 ALA A CA 1
ATOM 933 C C . ALA A 1 122 ? -2.683 1.947 9.411 1.00 98.00 122 ALA A C 1
ATOM 935 O O . ALA A 1 122 ? -2.295 0.783 9.475 1.00 98.00 122 ALA A O 1
ATOM 936 N N . LEU A 1 123 ? -2.842 2.563 8.237 1.00 98.12 123 LEU A N 1
ATOM 937 C CA . LEU A 1 123 ? -2.578 1.899 6.957 1.00 98.12 123 LEU A CA 1
ATOM 938 C C . LEU A 1 123 ? -1.128 1.411 6.832 1.00 98.12 123 LEU A C 1
ATOM 940 O O . LEU A 1 123 ? -0.892 0.299 6.359 1.00 98.12 123 LEU A O 1
ATOM 944 N N . TYR A 1 124 ? -0.150 2.216 7.247 1.00 96.12 124 TYR A N 1
ATOM 945 C CA . TYR A 1 124 ? 1.255 1.818 7.172 1.00 96.12 124 TYR A CA 1
ATOM 946 C C . TYR A 1 124 ? 1.579 0.692 8.153 1.00 96.12 124 TYR A C 1
ATOM 948 O O . TYR A 1 124 ? 2.190 -0.297 7.757 1.00 96.12 124 TYR A O 1
ATOM 956 N N . GLU A 1 125 ? 1.122 0.778 9.398 1.00 96.88 125 GLU A N 1
ATOM 957 C CA . GLU A 1 125 ? 1.430 -0.218 10.424 1.00 96.88 125 GLU A CA 1
ATOM 958 C C . GLU A 1 125 ? 0.690 -1.543 10.198 1.00 96.88 125 GLU A C 1
ATOM 960 O O . GLU A 1 125 ? 1.236 -2.604 10.492 1.00 96.88 125 GLU A O 1
ATOM 965 N N . THR A 1 126 ? -0.528 -1.513 9.653 1.00 97.31 126 THR A N 1
ATOM 966 C CA . THR A 1 126 ? -1.328 -2.728 9.410 1.00 97.31 126 THR A CA 1
ATOM 967 C C . THR A 1 126 ? -0.966 -3.403 8.087 1.00 97.31 126 THR A C 1
ATOM 969 O O . THR A 1 126 ? -0.755 -4.617 8.053 1.00 97.31 126 THR A O 1
ATOM 972 N N . LEU A 1 127 ? -0.824 -2.636 6.998 1.00 95.75 127 LEU A N 1
ATOM 973 C CA . LEU A 1 127 ? -0.616 -3.195 5.657 1.00 95.75 127 LEU A CA 1
ATOM 974 C C . LEU A 1 127 ? 0.868 -3.349 5.306 1.00 95.75 127 LEU A C 1
ATOM 976 O O . LEU A 1 127 ? 1.260 -4.328 4.664 1.00 95.75 127 LEU A O 1
ATOM 980 N N . LEU A 1 128 ? 1.710 -2.397 5.718 1.00 92.69 128 LEU A N 1
ATOM 981 C CA . LEU A 1 128 ? 3.119 -2.337 5.305 1.00 92.69 128 LEU A CA 1
ATOM 982 C C . LEU A 1 128 ? 4.087 -2.749 6.421 1.00 92.69 128 LEU A C 1
ATOM 984 O O . LEU A 1 128 ? 5.173 -3.244 6.139 1.00 92.69 128 LEU A O 1
ATOM 988 N N . GLY A 1 129 ? 3.679 -2.600 7.681 1.00 92.75 129 GLY A N 1
ATOM 989 C CA . GLY A 1 129 ? 4.494 -2.871 8.859 1.00 92.75 129 GLY A CA 1
ATOM 990 C C . GLY A 1 129 ? 5.500 -1.767 9.196 1.00 92.75 129 GLY A C 1
ATOM 991 O O . GLY A 1 129 ? 6.503 -2.049 9.844 1.00 92.75 129 GLY A O 1
ATOM 992 N N . SER A 1 130 ? 5.267 -0.530 8.756 1.00 90.88 130 SER A N 1
ATOM 993 C CA . SER A 1 130 ? 6.127 0.629 9.035 1.00 90.88 130 SER A CA 1
ATOM 994 C C . SER A 1 130 ? 5.328 1.785 9.642 1.00 90.88 130 SER A C 1
ATOM 996 O O . SER A 1 130 ? 4.126 1.889 9.433 1.00 90.88 130 SER A O 1
ATOM 998 N N . GLU A 1 131 ? 5.985 2.695 10.368 1.00 88.50 131 GLU A N 1
ATOM 999 C CA . GLU A 1 131 ? 5.317 3.881 10.949 1.00 88.50 131 GLU A CA 1
ATOM 1000 C C . GLU A 1 131 ? 5.007 4.972 9.906 1.00 88.50 131 GLU A C 1
ATOM 1002 O O . GLU A 1 131 ? 4.203 5.878 10.131 1.00 88.50 131 GLU A O 1
ATOM 1007 N N . GLN A 1 132 ? 5.665 4.897 8.751 1.00 88.06 132 GLN A N 1
ATOM 1008 C CA . GLN A 1 132 ? 5.547 5.829 7.636 1.00 88.06 132 GLN A CA 1
ATOM 1009 C C . GLN A 1 132 ? 5.621 5.068 6.315 1.00 88.06 132 GLN A C 1
ATOM 1011 O O . GLN A 1 132 ? 6.199 3.981 6.256 1.00 88.06 132 GLN A O 1
ATOM 1016 N N . GLY A 1 133 ? 5.089 5.642 5.241 1.00 87.81 133 GLY A N 1
ATOM 1017 C CA . GLY A 1 133 ? 5.028 4.948 3.964 1.00 87.81 133 GLY A CA 1
ATOM 1018 C C . GLY A 1 133 ? 4.808 5.858 2.759 1.00 87.81 133 GLY A C 1
ATOM 1019 O O . GLY A 1 133 ? 4.780 7.086 2.889 1.00 87.81 133 GLY A O 1
ATOM 1020 N N . PRO A 1 134 ? 4.687 5.253 1.565 1.00 89.00 134 PRO A N 1
ATOM 1021 C CA . PRO A 1 134 ? 4.385 5.971 0.335 1.00 89.00 134 PRO A CA 1
ATOM 1022 C C . PRO A 1 134 ? 3.001 6.615 0.381 1.00 89.00 134 PRO A C 1
ATOM 1024 O O . PRO A 1 134 ? 2.129 6.227 1.154 1.00 89.00 134 PRO A O 1
ATOM 1027 N N . ARG A 1 135 ? 2.744 7.523 -0.565 1.00 91.88 135 ARG A N 1
ATOM 1028 C CA . ARG A 1 135 ? 1.374 7.932 -0.891 1.00 91.88 135 ARG A CA 1
ATOM 1029 C C . ARG A 1 135 ? 0.534 6.690 -1.226 1.00 91.88 135 ARG A C 1
ATOM 1031 O O . ARG A 1 135 ? 0.818 6.000 -2.205 1.00 91.88 135 ARG A O 1
ATOM 1038 N N . MET A 1 136 ? -0.503 6.434 -0.430 1.00 94.75 136 MET A N 1
ATOM 1039 C CA . MET A 1 136 ? -1.247 5.172 -0.462 1.00 94.75 136 MET A CA 1
ATOM 1040 C C . MET A 1 136 ? -1.907 4.879 -1.816 1.00 94.75 136 MET A C 1
ATOM 1042 O O . MET A 1 136 ? -1.791 3.769 -2.319 1.00 94.75 136 MET A O 1
ATOM 1046 N N . GLY A 1 137 ? -2.537 5.865 -2.459 1.00 94.38 137 GLY A N 1
ATOM 1047 C CA . GLY A 1 137 ? -3.168 5.660 -3.766 1.00 94.38 137 GLY A CA 1
ATOM 1048 C C . GLY A 1 137 ? -2.169 5.295 -4.865 1.00 94.38 137 GLY A C 1
ATOM 1049 O O . GLY A 1 137 ? -2.429 4.399 -5.661 1.00 94.38 137 GLY A O 1
ATOM 1050 N N . SER A 1 138 ? -0.979 5.909 -4.862 1.00 89.12 138 SER A N 1
ATOM 1051 C CA . SER A 1 138 ? 0.105 5.540 -5.785 1.00 89.12 138 SER A CA 1
ATOM 1052 C C . SER A 1 138 ? 0.635 4.135 -5.511 1.00 89.12 138 SER A C 1
ATOM 1054 O O . SER A 1 138 ? 0.927 3.398 -6.448 1.00 89.12 138 SER A O 1
ATOM 1056 N N . PHE A 1 139 ? 0.736 3.756 -4.236 1.00 90.56 139 PHE A N 1
ATOM 1057 C CA . PHE A 1 139 ? 1.139 2.413 -3.841 1.00 90.56 139 PHE A CA 1
ATOM 1058 C C . PHE A 1 139 ? 0.131 1.353 -4.296 1.00 90.56 139 PHE A C 1
ATOM 1060 O O . PHE A 1 139 ? 0.531 0.388 -4.936 1.00 90.56 139 PHE A O 1
ATOM 1067 N N . ILE A 1 140 ? -1.162 1.545 -4.021 1.00 92.62 140 ILE A N 1
ATOM 1068 C CA . ILE A 1 140 ? -2.220 0.599 -4.406 1.00 92.62 140 ILE A CA 1
ATOM 1069 C C . ILE A 1 140 ? -2.304 0.465 -5.930 1.00 92.62 140 ILE A C 1
ATOM 1071 O O . ILE A 1 140 ? -2.435 -0.647 -6.431 1.00 92.62 140 ILE A O 1
ATOM 1075 N N . ALA A 1 141 ? -2.176 1.566 -6.678 1.00 89.94 141 ALA A N 1
ATOM 1076 C CA . ALA A 1 141 ? -2.150 1.516 -8.140 1.00 89.94 141 ALA A CA 1
ATOM 1077 C C . ALA A 1 141 ? -0.970 0.678 -8.667 1.00 89.94 141 ALA A C 1
ATOM 1079 O O . ALA A 1 141 ? -1.149 -0.162 -9.543 1.00 89.94 141 ALA A O 1
ATOM 1080 N N . LEU A 1 142 ? 0.227 0.865 -8.100 1.00 86.56 142 LEU A N 1
ATOM 1081 C CA . LEU A 1 142 ? 1.432 0.132 -8.498 1.00 86.56 142 LEU A CA 1
ATOM 1082 C C . LEU A 1 142 ? 1.390 -1.348 -8.082 1.00 86.56 142 LEU A C 1
ATOM 1084 O O . LEU A 1 142 ? 1.708 -2.229 -8.877 1.00 86.56 142 LEU A O 1
ATOM 1088 N N . TYR A 1 143 ? 1.013 -1.621 -6.832 1.00 88.19 143 TYR A N 1
ATOM 1089 C CA . TYR A 1 143 ? 0.940 -2.968 -6.259 1.00 88.19 143 TYR A CA 1
ATOM 1090 C C . TYR A 1 143 ? -0.279 -3.758 -6.765 1.00 88.19 143 TYR A C 1
ATOM 1092 O O . TYR A 1 143 ? -0.322 -4.988 -6.698 1.00 88.19 143 TYR A O 1
ATOM 1100 N N . GLY A 1 144 ? -1.262 -3.055 -7.318 1.00 90.31 144 GLY A N 1
ATOM 1101 C CA . GLY A 1 144 ? -2.489 -3.603 -7.864 1.00 90.31 144 GLY A CA 1
ATOM 1102 C C . GLY A 1 144 ? -3.576 -3.764 -6.805 1.00 90.31 144 GLY A C 1
ATOM 1103 O O . GLY A 1 144 ? -3.364 -4.350 -5.740 1.00 90.31 144 GLY A O 1
ATOM 1104 N N . VAL A 1 145 ? -4.788 -3.326 -7.159 1.00 94.00 145 VAL A N 1
ATOM 1105 C CA . VAL A 1 145 ? -5.989 -3.373 -6.309 1.00 94.00 145 VAL A CA 1
ATOM 1106 C C . VAL A 1 145 ? -6.203 -4.760 -5.700 1.00 94.00 145 VAL A C 1
ATOM 1108 O O . VAL A 1 145 ? -6.383 -4.885 -4.492 1.00 94.00 145 VAL A O 1
ATOM 1111 N N . ALA A 1 146 ? -6.117 -5.821 -6.508 1.00 93.19 146 ALA A N 1
ATOM 1112 C CA . ALA A 1 146 ? -6.322 -7.188 -6.033 1.00 93.19 146 ALA A CA 1
ATOM 1113 C C . ALA A 1 146 ? -5.307 -7.616 -4.957 1.00 93.19 146 ALA A C 1
ATOM 1115 O O . ALA A 1 146 ? -5.677 -8.326 -4.024 1.00 93.19 146 ALA A O 1
ATOM 1116 N N . ASN A 1 147 ? -4.043 -7.194 -5.055 1.00 91.94 147 ASN A N 1
ATOM 1117 C CA . ASN A 1 147 ? -3.040 -7.531 -4.044 1.00 91.94 147 ASN A CA 1
ATOM 1118 C C . ASN A 1 147 ? -3.173 -6.646 -2.804 1.00 91.94 147 ASN A C 1
ATOM 1120 O O . ASN A 1 147 ? -3.050 -7.148 -1.690 1.00 91.94 147 ASN A O 1
ATOM 1124 N N . SER A 1 148 ? -3.504 -5.363 -2.965 1.00 95.38 148 SER A N 1
ATOM 1125 C CA . SER A 1 148 ? -3.811 -4.484 -1.831 1.00 95.38 148 SER A CA 1
ATOM 1126 C C . SER A 1 148 ? -4.996 -4.997 -1.012 1.00 95.38 148 SER A C 1
ATOM 1128 O O . SER A 1 148 ? -4.927 -5.008 0.212 1.00 95.38 148 SER A O 1
ATOM 1130 N N . ARG A 1 149 ? -6.043 -5.510 -1.665 1.00 97.69 149 ARG A N 1
ATOM 1131 C CA . ARG A 1 149 ? -7.180 -6.151 -0.986 1.00 97.69 149 ARG A CA 1
ATOM 1132 C C . ARG A 1 149 ? -6.784 -7.407 -0.208 1.00 97.69 149 ARG A C 1
ATOM 1134 O O . ARG A 1 149 ? -7.272 -7.618 0.897 1.00 97.69 149 ARG A O 1
ATOM 1141 N N . LYS A 1 150 ? -5.842 -8.211 -0.718 1.00 96.44 150 LYS A N 1
ATOM 1142 C CA . LYS A 1 150 ? -5.278 -9.341 0.047 1.00 96.44 150 LYS A CA 1
ATOM 1143 C C . LYS A 1 150 ? -4.555 -8.868 1.308 1.00 96.44 150 LYS A C 1
ATOM 1145 O O . LYS A 1 150 ? -4.783 -9.447 2.360 1.00 96.44 150 LYS A O 1
ATOM 1150 N N . LEU A 1 151 ? -3.755 -7.797 1.228 1.00 95.38 151 LEU A N 1
ATOM 1151 C CA . LEU A 1 151 ? -3.108 -7.217 2.415 1.00 95.38 151 LEU A CA 1
ATOM 1152 C C . LEU A 1 151 ? -4.136 -6.749 3.451 1.00 95.38 151 LEU A C 1
ATOM 1154 O O . LEU A 1 151 ? -3.942 -6.966 4.644 1.00 95.38 151 LEU A O 1
ATOM 1158 N N . ILE A 1 152 ? -5.234 -6.134 3.002 1.00 98.44 152 ILE A N 1
ATOM 1159 C CA . ILE A 1 152 ? -6.324 -5.706 3.887 1.00 98.44 152 ILE A CA 1
ATOM 1160 C C . ILE A 1 152 ? -6.978 -6.920 4.557 1.00 98.44 152 ILE A C 1
ATOM 1162 O O . ILE A 1 152 ? -7.126 -6.934 5.777 1.00 98.44 152 ILE A O 1
ATOM 1166 N N . ALA A 1 153 ? -7.307 -7.961 3.791 1.00 98.50 153 ALA A N 1
ATOM 1167 C CA . ALA A 1 153 ? -7.887 -9.190 4.328 1.00 98.50 153 ALA A CA 1
ATOM 1168 C C . ALA A 1 153 ? -6.953 -9.886 5.335 1.00 98.50 153 ALA A C 1
ATOM 1170 O O . ALA A 1 153 ? -7.402 -10.337 6.385 1.00 98.50 153 ALA A O 1
ATOM 1171 N N . GLU A 1 154 ? -5.649 -9.936 5.052 1.00 97.12 154 GLU A N 1
ATOM 1172 C CA . GLU A 1 154 ? -4.645 -10.459 5.981 1.00 97.12 154 GLU A CA 1
ATOM 1173 C C . GLU A 1 154 ? -4.544 -9.626 7.259 1.00 97.12 154 GLU A C 1
ATOM 1175 O O . GLU A 1 154 ? -4.357 -10.195 8.328 1.00 97.12 154 GLU A O 1
ATOM 1180 N N . ALA A 1 155 ? -4.644 -8.297 7.173 1.00 98.12 155 ALA A N 1
ATOM 1181 C CA . ALA A 1 155 ? -4.631 -7.428 8.346 1.00 98.12 155 ALA A CA 1
ATOM 1182 C C . ALA A 1 155 ? -5.880 -7.632 9.216 1.00 98.12 155 ALA A C 1
ATOM 1184 O O . ALA A 1 155 ? -5.754 -7.746 10.431 1.00 98.12 155 ALA A O 1
ATOM 1185 N N . LEU A 1 156 ? -7.061 -7.738 8.601 1.00 98.31 156 LEU A N 1
ATOM 1186 C CA . LEU A 1 156 ? -8.335 -7.973 9.292 1.00 98.31 156 LEU A CA 1
ATOM 1187 C C . LEU A 1 156 ? -8.428 -9.360 9.950 1.00 98.31 156 LEU A C 1
ATOM 1189 O O . LEU A 1 156 ? -9.217 -9.545 10.870 1.00 98.31 156 LEU A O 1
ATOM 1193 N N . ALA A 1 157 ? -7.642 -10.333 9.484 1.00 97.94 157 ALA A N 1
ATOM 1194 C CA . ALA A 1 157 ? -7.627 -11.695 10.017 1.00 97.94 157 ALA A CA 1
ATOM 1195 C C . ALA A 1 157 ? -6.611 -11.924 11.157 1.00 97.94 157 ALA A C 1
ATOM 1197 O O . ALA A 1 157 ? -6.489 -13.060 11.623 1.00 97.94 157 ALA A O 1
ATOM 1198 N N . ARG A 1 158 ? -5.844 -10.900 11.553 1.00 95.62 158 ARG A N 1
ATOM 1199 C CA . ARG A 1 158 ? -4.806 -10.990 12.597 1.00 95.62 158 ARG A CA 1
ATOM 1200 C C . ARG A 1 158 ? -5.350 -10.874 14.012 1.00 95.62 158 ARG A C 1
ATOM 1202 O O . ARG A 1 158 ? -6.359 -10.170 14.213 1.00 95.62 158 ARG A O 1
#